Protein AF-K1Z8S3-F1 (afdb_monomer)

Radius of gyration: 15.93 Å; Cα contacts (8 Å, |Δi|>4): 247; chains: 1; bounding box: 56×35×43 Å

Secondary structure (DSSP, 8-state):
-----PPPPEEEEEEE---SSSHHHHHHHHHHHHH--TTEEEEEEE--TTGGGSPPPTTEEEEEPPPEEEEETTEEEESSS---HHHHHHHHHHHHHHHHHHH--SEEEEES-TT-GGGTTHHHHHHHHHH-TTEEEEEETTEEEEEEPP-

Solvent-accessible surface area (backbone atoms only — not comparable to full-atom values): 8618 Å² total; per-residue (Å²): 144,80,86,73,84,71,72,82,57,50,29,33,36,37,37,38,69,33,53,93,69,68,64,52,64,51,50,54,48,54,49,51,65,68,70,51,56,100,52,30,34,37,41,36,38,31,18,46,91,59,59,90,76,58,88,68,59,89,57,43,51,72,48,81,40,82,26,46,37,77,77,53,99,93,42,54,41,46,68,87,50,101,54,59,49,69,59,52,48,51,52,38,26,50,50,54,36,53,46,48,72,72,63,59,50,50,28,43,38,26,48,61,42,75,34,42,69,94,45,41,41,42,69,40,54,52,50,50,42,71,76,36,81,60,48,44,79,45,80,49,95,54,34,24,42,33,36,60,59,81,131

Nearest PDB structures (foldseek):
  3otg-assembly1_A  TM=6.668E-01  e=2.012E-01  Micromonospora echinospora
  8w53-assembly1_B  TM=5.833E-01  e=3.363E-01  Lycium barbarum
  8rz3-assembly3_C  TM=4.006E-01  e=1.904E+00  Variovorax paradoxus
  5vaf-assembly1_A  TM=5.504E-01  e=3.859E+00  Streptococcus gordonii
  4xnh-assembly1_B  TM=3.008E-01  e=3.183E+00  Saccharomyces cerevisiae

pLDDT: mean 79.9, std 15.68, range [35.97, 98.06]

Structure (mmCIF, N/CA/C/O backbone):
data_AF-K1Z8S3-F1
#
_entry.id   AF-K1Z8S3-F1
#
loop_
_atom_site.group_PDB
_atom_site.id
_atom_site.type_symbol
_atom_site.label_atom_id
_atom_site.label_alt_id
_atom_site.label_comp_id
_atom_site.label_asym_id
_atom_site.label_entity_id
_atom_site.label_seq_id
_atom_site.pdbx_PDB_ins_code
_atom_site.Cartn_x
_atom_site.Cartn_y
_atom_site.Cartn_z
_atom_site.occupancy
_atom_site.B_iso_or_equiv
_atom_site.auth_seq_id
_atom_site.auth_comp_id
_atom_site.auth_asym_id
_atom_site.auth_atom_id
_atom_site.pdbx_PDB_model_num
ATOM 1 N N . MET A 1 1 ? -35.505 -4.150 12.964 1.00 43.56 1 MET A N 1
ATOM 2 C CA . MET A 1 1 ? -34.837 -4.163 14.282 1.00 43.56 1 MET A CA 1
ATOM 3 C C . MET A 1 1 ? -33.422 -4.681 14.087 1.00 43.56 1 MET A C 1
ATOM 5 O O . MET A 1 1 ? -33.264 -5.874 13.906 1.00 43.56 1 MET A O 1
ATOM 9 N N . HIS A 1 2 ? -32.457 -3.764 14.028 1.00 35.97 2 HIS A N 1
ATOM 10 C CA . HIS A 1 2 ? -31.051 -3.870 14.446 1.00 35.97 2 HIS A CA 1
ATOM 11 C C . HIS A 1 2 ? -30.362 -2.628 13.886 1.00 35.97 2 HIS A C 1
ATOM 13 O O . HIS A 1 2 ? -29.779 -2.636 12.811 1.00 35.97 2 HIS A O 1
ATOM 19 N N . THR A 1 3 ? -30.535 -1.519 14.599 1.00 45.03 3 THR A N 1
ATOM 20 C CA . THR A 1 3 ? -29.676 -0.351 14.439 1.00 45.03 3 THR A CA 1
ATOM 21 C C . THR A 1 3 ? -28.415 -0.692 15.222 1.00 45.03 3 THR A C 1
ATOM 23 O O . THR A 1 3 ? -28.347 -0.429 16.421 1.00 45.03 3 THR A O 1
ATOM 26 N N . GLN A 1 4 ? -27.488 -1.420 14.596 1.00 50.22 4 GLN A N 1
ATOM 27 C CA . GLN A 1 4 ? -26.161 -1.584 15.173 1.00 50.22 4 GLN A CA 1
ATOM 28 C C . GLN A 1 4 ? -25.459 -0.246 14.995 1.00 50.22 4 GLN A C 1
ATOM 30 O O . GLN A 1 4 ? -25.325 0.269 13.887 1.00 50.22 4 GLN A O 1
ATOM 35 N N . ASN A 1 5 ? -25.117 0.361 16.120 1.00 49.28 5 ASN A N 1
ATOM 36 C CA . ASN A 1 5 ? -24.253 1.521 16.179 1.00 49.28 5 ASN A CA 1
ATOM 37 C C . ASN A 1 5 ? -22.833 0.998 15.898 1.00 49.28 5 ASN A C 1
ATOM 39 O O . ASN A 1 5 ? -22.077 0.757 16.834 1.00 49.28 5 ASN A O 1
ATOM 43 N N . GLU A 1 6 ? -22.536 0.674 14.636 1.00 59.47 6 GLU A N 1
ATOM 44 C CA . GLU A 1 6 ? -21.204 0.225 14.228 1.00 59.47 6 GLU A CA 1
ATOM 45 C C . GLU A 1 6 ? -20.246 1.404 14.392 1.00 59.47 6 GLU A C 1
ATOM 47 O O . GLU A 1 6 ? -20.406 2.457 13.768 1.00 59.47 6 GLU A O 1
ATOM 52 N N . SER A 1 7 ? -19.273 1.244 15.288 1.00 62.03 7 SER A N 1
ATOM 53 C CA . SER A 1 7 ? -18.121 2.137 15.334 1.00 62.03 7 SER A CA 1
ATOM 54 C C . SER A 1 7 ? -17.497 2.176 13.934 1.00 62.03 7 SER A C 1
ATOM 56 O O . SER A 1 7 ? -17.401 1.128 13.294 1.00 62.03 7 SER A O 1
ATOM 58 N N . PRO A 1 8 ? -17.091 3.348 13.418 1.00 76.50 8 PRO A N 1
ATOM 59 C CA . PRO A 1 8 ? -16.475 3.414 12.101 1.00 76.50 8 PRO A CA 1
ATOM 60 C C . PRO A 1 8 ? -15.222 2.534 12.079 1.00 76.50 8 PRO A C 1
ATOM 62 O O . PRO A 1 8 ? -14.340 2.686 12.924 1.00 76.50 8 PRO A O 1
ATOM 65 N N . ALA A 1 9 ? -15.170 1.609 11.121 1.00 86.38 9 ALA A N 1
ATOM 66 C CA . ALA A 1 9 ? -14.077 0.658 11.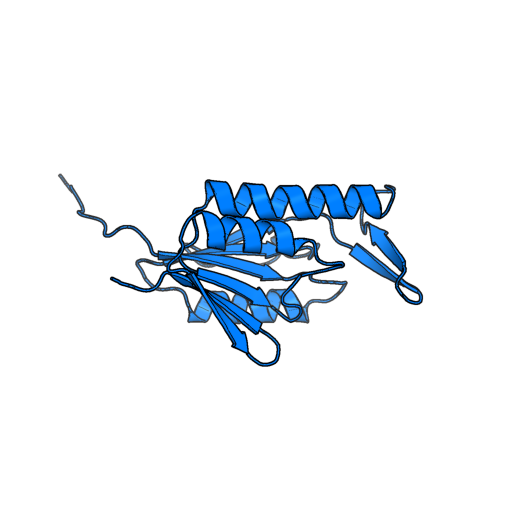007 1.00 86.38 9 ALA A CA 1
ATOM 67 C C . ALA A 1 9 ? -12.733 1.364 10.749 1.00 86.38 9 ALA A C 1
ATOM 69 O O . ALA A 1 9 ? -12.632 2.303 9.953 1.00 86.38 9 ALA A O 1
ATOM 70 N N . TYR A 1 10 ? -11.677 0.887 11.399 1.00 91.94 10 TYR A N 1
ATOM 71 C CA . TYR A 1 10 ? -10.313 1.348 11.228 1.00 91.94 10 TYR A CA 1
ATOM 72 C C . TYR A 1 10 ? -9.728 0.823 9.909 1.00 91.94 10 TYR A C 1
ATOM 74 O O . TYR A 1 10 ? -9.296 -0.318 9.780 1.00 91.94 10 TYR A O 1
ATOM 82 N N . ASN A 1 11 ? -9.729 1.678 8.891 1.00 93.75 11 ASN A N 1
ATOM 83 C CA . ASN A 1 11 ? -9.147 1.403 7.578 1.00 93.75 11 ASN A CA 1
ATOM 84 C C . ASN A 1 11 ? -7.605 1.439 7.578 1.00 93.75 11 ASN A C 1
ATOM 86 O O . ASN A 1 11 ? -6.996 2.490 7.797 1.00 93.75 11 ASN A O 1
ATOM 90 N N . ILE A 1 12 ? -6.981 0.310 7.243 1.00 94.75 12 ILE A N 1
ATOM 91 C CA . ILE A 1 12 ? -5.540 0.141 7.036 1.00 94.75 12 ILE A CA 1
ATOM 92 C C . ILE A 1 12 ? -5.281 -0.073 5.544 1.00 94.75 12 ILE A C 1
ATOM 94 O O . ILE A 1 12 ? -5.698 -1.070 4.958 1.00 94.75 12 ILE A O 1
ATOM 98 N N . LEU A 1 13 ? -4.557 0.846 4.914 1.00 95.75 13 LEU A N 1
ATOM 99 C CA . LEU A 1 13 ? -4.007 0.638 3.580 1.00 95.75 13 LEU A CA 1
ATOM 100 C C . LEU A 1 13 ? -2.613 0.029 3.724 1.00 95.75 13 LEU A C 1
ATOM 102 O O . LEU A 1 13 ? -1.784 0.505 4.496 1.00 95.75 13 LEU A O 1
ATOM 106 N N . M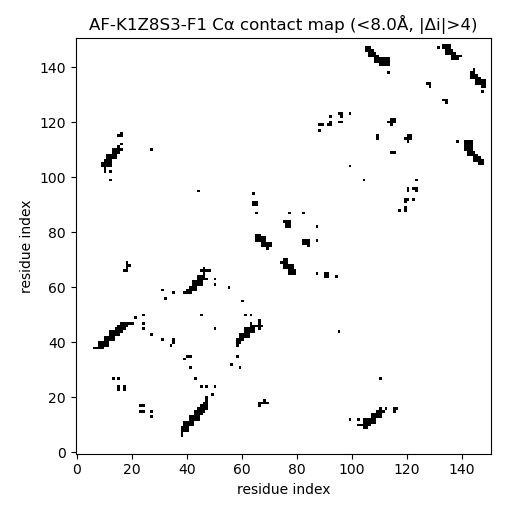ET A 1 14 ? -2.325 -1.009 2.957 1.00 94.31 14 MET A N 1
ATOM 107 C CA . MET A 1 14 ? -0.997 -1.600 2.862 1.00 94.31 14 MET A CA 1
ATOM 108 C C . MET A 1 14 ? -0.521 -1.517 1.420 1.00 94.31 14 MET A C 1
ATOM 110 O O . MET A 1 14 ? -1.292 -1.744 0.495 1.00 94.31 14 MET A O 1
ATOM 114 N N . TYR A 1 15 ? 0.751 -1.219 1.207 1.00 93.00 15 TYR A N 1
ATOM 115 C CA . TYR A 1 15 ? 1.389 -1.265 -0.098 1.00 93.00 15 TYR A CA 1
ATOM 116 C C . TYR A 1 15 ? 2.574 -2.217 -0.051 1.00 93.00 15 TYR A C 1
ATOM 118 O O . TYR A 1 15 ? 3.453 -2.090 0.805 1.00 93.00 15 TYR A O 1
ATOM 126 N N . SER A 1 16 ? 2.620 -3.123 -1.024 1.00 86.69 16 SER A N 1
ATOM 127 C CA . SER A 1 16 ? 3.789 -3.943 -1.301 1.00 86.69 16 SER A CA 1
ATOM 128 C C . SER A 1 16 ? 4.146 -3.879 -2.781 1.00 86.69 16 SER A C 1
ATOM 130 O O . SER A 1 16 ? 3.333 -4.153 -3.668 1.00 86.69 16 SER A O 1
ATOM 132 N N . HIS A 1 17 ? 5.389 -3.496 -3.069 1.00 75.94 17 HIS A N 1
ATOM 133 C CA . HIS A 1 17 ? 5.836 -3.261 -4.442 1.00 75.94 17 HIS A CA 1
ATOM 134 C C . HIS A 1 17 ? 6.032 -4.547 -5.262 1.00 75.94 17 HIS A C 1
ATOM 136 O O . HIS A 1 17 ? 6.193 -4.429 -6.476 1.00 75.94 17 HIS A O 1
ATOM 142 N N . ASP A 1 18 ? 6.017 -5.717 -4.607 1.00 69.44 18 ASP A N 1
ATOM 143 C CA . ASP A 1 18 ? 6.188 -7.095 -5.095 1.00 69.44 18 ASP A CA 1
ATOM 144 C C . ASP A 1 18 ? 6.738 -7.227 -6.514 1.00 69.44 18 ASP A C 1
ATOM 146 O O . ASP A 1 18 ? 6.019 -7.123 -7.512 1.00 69.44 18 ASP A O 1
ATOM 150 N N . THR A 1 19 ? 8.026 -7.556 -6.581 1.00 58.62 19 THR A N 1
ATOM 151 C CA . THR A 1 19 ? 8.635 -8.164 -7.768 1.00 58.62 19 THR A CA 1
ATOM 152 C C . THR A 1 19 ? 8.460 -9.691 -7.709 1.00 58.62 19 THR A C 1
ATOM 154 O O . THR A 1 19 ? 8.004 -10.222 -6.698 1.00 58.62 19 THR A O 1
ATOM 157 N N . TYR A 1 20 ? 8.734 -10.398 -8.811 1.00 51.12 20 TYR A N 1
ATOM 158 C CA . TYR A 1 20 ? 8.514 -11.848 -8.974 1.00 51.12 20 TYR A CA 1
ATOM 159 C C . TYR A 1 20 ? 8.888 -12.664 -7.713 1.00 51.12 20 TYR A C 1
ATOM 161 O O . TYR A 1 20 ? 10.061 -12.767 -7.368 1.00 51.12 20 TYR A O 1
ATOM 169 N N . GLY A 1 21 ? 7.898 -13.256 -7.031 1.00 55.69 21 GLY A N 1
ATOM 170 C CA . GLY A 1 21 ? 8.122 -14.054 -5.820 1.00 55.69 21 GLY A CA 1
ATOM 171 C C . GLY A 1 21 ? 6.861 -14.244 -4.969 1.00 55.69 21 GLY A C 1
ATOM 172 O O . GLY A 1 21 ? 5.917 -13.462 -5.048 1.00 55.69 21 GLY A O 1
ATOM 173 N N . LEU A 1 22 ? 6.836 -15.313 -4.168 1.00 60.56 22 LEU A N 1
ATOM 174 C CA . LEU A 1 22 ? 5.758 -15.610 -3.209 1.00 60.56 22 LEU A CA 1
ATOM 175 C C . LEU A 1 22 ? 5.938 -14.876 -1.874 1.00 60.56 22 LEU A C 1
ATOM 177 O O . LEU A 1 22 ? 4.971 -14.698 -1.136 1.00 60.56 22 LEU A O 1
ATOM 181 N N . ASP A 1 23 ? 7.173 -14.495 -1.559 1.00 67.00 23 ASP A N 1
ATOM 182 C CA . ASP A 1 23 ? 7.573 -14.158 -0.193 1.00 67.00 23 ASP A CA 1
ATOM 183 C C . ASP A 1 23 ? 6.962 -12.845 0.288 1.00 67.00 23 ASP A C 1
ATOM 185 O O . ASP A 1 23 ? 6.578 -12.728 1.451 1.00 67.00 23 ASP A O 1
ATOM 189 N N . HIS A 1 24 ? 6.800 -11.884 -0.618 1.00 76.50 24 HIS A N 1
ATOM 190 C CA . HIS A 1 24 ? 6.322 -10.560 -0.257 1.00 76.50 24 HIS A CA 1
ATOM 191 C C . HIS A 1 24 ? 4.825 -10.547 0.062 1.00 76.50 24 HIS A C 1
ATOM 193 O O . HIS A 1 24 ? 4.456 -10.244 1.191 1.00 76.50 24 HIS A O 1
ATOM 199 N N . ILE A 1 25 ? 3.967 -11.010 -0.856 1.00 80.25 25 ILE A N 1
ATOM 200 C CA . ILE A 1 25 ? 2.523 -11.087 -0.595 1.00 80.25 25 ILE A CA 1
ATOM 201 C C . ILE A 1 25 ? 2.195 -11.977 0.613 1.00 80.25 25 ILE A C 1
ATOM 203 O O . ILE A 1 25 ? 1.270 -11.675 1.359 1.00 80.25 25 ILE A O 1
ATOM 207 N N . ARG A 1 26 ? 2.976 -13.038 0.875 1.00 83.75 26 ARG A N 1
ATOM 208 C CA . ARG A 1 26 ? 2.818 -13.858 2.088 1.00 83.75 26 ARG A CA 1
ATOM 209 C C . ARG A 1 26 ? 3.136 -13.076 3.360 1.00 83.75 26 ARG A C 1
ATOM 211 O O . ARG A 1 26 ? 2.374 -13.179 4.318 1.00 83.75 26 ARG A O 1
ATOM 218 N N . ARG A 1 27 ? 4.222 -12.295 3.375 1.00 85.12 27 ARG A N 1
ATOM 219 C CA . ARG A 1 27 ? 4.568 -11.412 4.501 1.00 85.12 27 ARG A CA 1
ATOM 220 C C . ARG A 1 27 ? 3.499 -10.341 4.701 1.00 85.12 27 ARG A C 1
ATOM 222 O O . ARG A 1 27 ? 3.016 -10.188 5.819 1.00 85.12 27 ARG A O 1
ATOM 229 N N . THR A 1 28 ? 3.075 -9.664 3.635 1.00 87.00 28 THR A N 1
ATOM 230 C CA . THR A 1 28 ? 2.010 -8.652 3.700 1.00 87.00 28 THR A CA 1
ATOM 231 C C . THR A 1 28 ? 0.710 -9.250 4.243 1.00 87.00 28 THR A C 1
ATOM 233 O O . THR A 1 28 ? 0.110 -8.672 5.143 1.00 87.00 28 THR A O 1
ATOM 236 N N . MET A 1 29 ? 0.319 -10.445 3.786 1.00 87.56 29 MET A N 1
ATOM 237 C CA . MET A 1 29 ? -0.854 -11.159 4.305 1.00 87.56 29 MET A CA 1
ATOM 238 C C . MET A 1 29 ? -0.703 -11.580 5.766 1.00 87.56 29 MET A C 1
ATOM 240 O O . MET A 1 29 ? -1.665 -11.502 6.522 1.00 87.56 29 MET A O 1
ATOM 244 N N . ALA A 1 30 ? 0.485 -12.013 6.192 1.00 88.50 30 ALA A N 1
ATOM 245 C CA . ALA A 1 30 ? 0.735 -12.342 7.593 1.00 88.50 30 ALA A CA 1
ATOM 246 C C . ALA A 1 30 ? 0.579 -11.109 8.499 1.00 88.50 30 ALA A C 1
ATOM 248 O O . ALA A 1 30 ? -0.018 -11.213 9.568 1.00 88.50 30 ALA A O 1
ATOM 249 N N . ILE A 1 31 ? 1.052 -9.944 8.047 1.00 88.69 31 ILE A N 1
ATOM 250 C CA . ILE A 1 31 ? 0.877 -8.669 8.753 1.00 88.69 31 ILE A CA 1
ATOM 251 C C . ILE A 1 31 ? -0.605 -8.271 8.775 1.00 88.69 31 ILE A C 1
ATOM 253 O O . ILE A 1 31 ? -1.133 -8.006 9.850 1.00 88.69 31 ILE A O 1
ATOM 257 N N . ALA A 1 32 ? -1.298 -8.302 7.632 1.00 90.00 32 ALA A N 1
ATOM 258 C CA . ALA A 1 32 ? -2.734 -8.014 7.551 1.00 90.00 32 ALA A CA 1
ATOM 259 C C . ALA A 1 32 ? -3.550 -8.910 8.499 1.00 90.00 32 ALA A C 1
ATOM 261 O O . ALA A 1 32 ? -4.403 -8.434 9.243 1.00 90.00 32 ALA A O 1
ATOM 262 N N . ASN A 1 33 ? -3.223 -10.204 8.542 1.00 89.25 33 ASN A N 1
ATOM 263 C CA . ASN A 1 33 ? -3.860 -11.173 9.430 1.00 89.25 33 ASN A CA 1
ATOM 264 C C . ASN A 1 33 ? -3.615 -10.913 10.914 1.00 89.25 33 ASN A C 1
ATOM 266 O O . ASN A 1 33 ? -4.420 -11.358 11.728 1.00 89.25 33 ASN A O 1
ATOM 270 N N . HIS A 1 34 ? -2.504 -10.266 11.259 1.00 89.69 34 HIS A N 1
ATOM 271 C CA . HIS A 1 34 ? -2.177 -9.919 12.636 1.00 89.69 34 HIS A CA 1
ATOM 272 C C . HIS A 1 34 ? -2.802 -8.588 13.063 1.00 89.69 34 HIS A C 1
ATOM 274 O O . HIS A 1 34 ? -3.125 -8.422 14.233 1.00 89.69 34 HIS A O 1
ATOM 280 N N . LEU A 1 35 ? -2.964 -7.654 12.123 1.00 87.38 35 LEU A N 1
ATOM 281 C CA . LEU A 1 35 ? -3.548 -6.337 12.377 1.00 87.38 35 LEU A CA 1
ATOM 282 C C . LEU A 1 35 ? -5.078 -6.335 12.362 1.00 87.38 35 LEU A C 1
ATOM 284 O O . LEU A 1 35 ? -5.673 -5.410 12.899 1.00 87.38 35 LEU A O 1
ATOM 288 N N . ARG A 1 36 ? -5.714 -7.330 11.735 1.00 84.56 36 ARG A N 1
ATOM 289 C CA . ARG A 1 36 ? -7.177 -7.394 11.656 1.00 84.56 36 ARG A CA 1
ATOM 290 C C . ARG A 1 36 ? -7.812 -7.720 13.013 1.00 84.56 36 ARG A C 1
ATOM 292 O O . ARG A 1 36 ? -7.384 -8.642 13.711 1.00 84.56 36 ARG A O 1
ATOM 299 N N . ASP A 1 37 ? -8.907 -7.037 13.301 1.00 85.31 37 ASP A N 1
ATOM 300 C CA . ASP A 1 37 ? -9.878 -7.355 14.345 1.00 85.31 37 ASP A CA 1
ATOM 301 C C . ASP A 1 37 ? -11.306 -7.139 13.801 1.00 85.31 37 ASP A C 1
ATOM 303 O O . ASP A 1 37 ? -11.490 -7.027 12.588 1.00 85.31 37 ASP A O 1
ATOM 307 N N . ALA A 1 38 ? -12.322 -7.150 14.670 1.00 82.50 38 ALA A N 1
ATOM 308 C CA . ALA A 1 38 ? -13.726 -7.032 14.261 1.00 82.50 38 ALA A CA 1
ATOM 309 C C . ALA A 1 38 ? -14.074 -5.675 13.625 1.00 82.50 38 ALA A C 1
ATOM 311 O O . ALA A 1 38 ? -15.040 -5.594 12.873 1.00 82.50 38 ALA A O 1
ATOM 312 N N . ASP A 1 39 ? -13.280 -4.640 13.898 1.00 89.56 39 ASP A N 1
ATOM 313 C CA . ASP A 1 39 ? -13.552 -3.267 13.489 1.00 89.56 39 ASP A CA 1
ATOM 314 C C . ASP A 1 39 ? -12.449 -2.740 12.557 1.00 89.56 39 ASP A C 1
ATOM 316 O O . ASP A 1 39 ? -12.281 -1.532 12.433 1.00 89.56 39 ASP A O 1
ATOM 320 N N . THR A 1 40 ? -11.678 -3.610 11.894 1.00 92.19 40 THR A N 1
ATOM 321 C CA . THR A 1 40 ? -10.548 -3.214 11.036 1.00 92.19 40 THR A CA 1
ATOM 322 C C . THR A 1 40 ? -10.732 -3.705 9.605 1.00 92.19 40 THR A C 1
ATOM 324 O O . THR A 1 40 ? -10.847 -4.904 9.358 1.00 92.19 40 THR A O 1
ATOM 327 N N . ASN A 1 41 ? -10.650 -2.784 8.642 1.00 94.62 41 ASN A N 1
ATOM 328 C CA . ASN A 1 41 ? -10.574 -3.123 7.221 1.00 94.62 41 ASN A CA 1
ATOM 329 C C . ASN A 1 41 ? -9.130 -3.021 6.742 1.00 94.62 41 ASN A C 1
ATOM 331 O O . ASN A 1 41 ? -8.469 -2.015 6.993 1.00 94.62 41 ASN A O 1
ATOM 335 N N . VAL A 1 42 ? -8.654 -4.001 5.977 1.00 95.00 42 VAL A N 1
ATOM 336 C CA . VAL A 1 42 ? -7.319 -3.969 5.372 1.00 95.00 42 VAL A CA 1
ATOM 337 C C . VAL A 1 42 ? -7.427 -4.026 3.852 1.00 95.00 42 VAL A C 1
ATOM 339 O O . VAL A 1 42 ? -7.973 -4.974 3.294 1.00 95.00 42 VAL A O 1
ATOM 342 N N . LEU A 1 43 ? -6.856 -3.036 3.167 1.00 95.81 43 LEU A N 1
ATOM 343 C CA . LEU A 1 43 ? -6.757 -3.020 1.708 1.00 95.81 43 LEU A CA 1
ATOM 344 C C . LEU A 1 43 ? -5.294 -3.108 1.276 1.00 95.81 43 LEU A C 1
ATOM 346 O O . LEU A 1 43 ? -4.478 -2.273 1.660 1.00 95.81 43 LEU A O 1
ATOM 350 N N . ILE A 1 44 ? -4.951 -4.104 0.460 1.00 94.56 44 ILE A N 1
ATOM 351 C CA . ILE A 1 44 ? -3.571 -4.360 0.029 1.00 94.56 44 ILE A CA 1
ATOM 352 C C . ILE A 1 44 ? -3.367 -3.930 -1.429 1.00 94.56 44 ILE A C 1
ATOM 354 O O . ILE A 1 44 ? -3.916 -4.520 -2.354 1.00 94.56 44 ILE A O 1
ATOM 358 N N . LEU A 1 45 ? -2.503 -2.948 -1.665 1.00 94.56 45 LEU A N 1
ATOM 359 C CA . LEU A 1 45 ? -1.978 -2.595 -2.983 1.00 94.56 45 LEU A CA 1
ATOM 360 C C . LEU A 1 45 ? -0.783 -3.495 -3.316 1.00 94.56 45 LEU A C 1
ATOM 362 O O . LEU A 1 45 ? 0.238 -3.444 -2.628 1.00 94.56 45 LEU A O 1
ATOM 366 N N . THR A 1 46 ? -0.879 -4.305 -4.376 1.00 90.75 46 THR A N 1
ATOM 367 C CA . THR A 1 46 ? 0.203 -5.237 -4.752 1.00 90.75 46 THR A CA 1
ATOM 368 C C . THR A 1 46 ? 0.417 -5.377 -6.259 1.00 90.75 46 THR A C 1
ATOM 370 O O . THR A 1 46 ? -0.525 -5.460 -7.055 1.00 90.75 46 THR A O 1
ATOM 373 N N . GLY A 1 47 ? 1.692 -5.439 -6.659 1.00 87.50 47 GLY A N 1
ATOM 374 C CA . GLY A 1 47 ? 2.119 -5.796 -8.017 1.00 87.50 47 GLY A CA 1
ATOM 375 C C . GLY A 1 47 ? 2.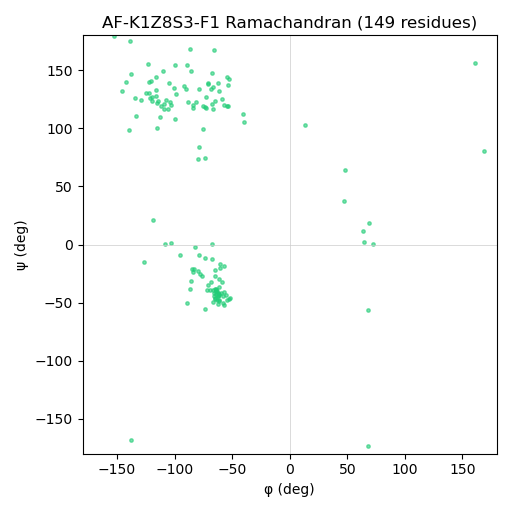087 -7.303 -8.306 1.00 87.50 47 GLY A C 1
ATOM 376 O O . GLY A 1 47 ? 2.227 -7.716 -9.465 1.00 87.50 47 GLY A O 1
ATOM 377 N N . SER A 1 48 ? 1.863 -8.138 -7.287 1.00 85.75 48 SER A N 1
ATOM 378 C CA . SER A 1 48 ? 2.017 -9.592 -7.362 1.00 85.75 48 SER A CA 1
ATOM 379 C C . SER A 1 48 ? 0.980 -10.260 -8.277 1.00 85.75 48 SER A C 1
ATOM 381 O O . SER A 1 48 ? -0.226 -10.143 -8.030 1.00 85.75 48 SER A O 1
ATOM 383 N N . PRO A 1 49 ? 1.396 -10.990 -9.335 1.00 81.00 49 PRO A N 1
ATOM 384 C CA . PRO A 1 49 ? 0.477 -11.645 -10.276 1.00 81.00 49 PRO A CA 1
ATOM 385 C C . PRO A 1 49 ? -0.324 -12.793 -9.662 1.00 81.00 49 PRO A C 1
ATOM 387 O O . PRO A 1 49 ? -1.277 -13.274 -10.268 1.00 81.00 49 PRO A O 1
ATOM 390 N N . ILE A 1 50 ? 0.059 -13.234 -8.469 1.00 83.12 50 ILE A N 1
ATOM 391 C CA . ILE A 1 50 ? -0.551 -14.359 -7.768 1.00 83.12 50 ILE A CA 1
ATOM 392 C C . ILE A 1 50 ? -1.480 -13.922 -6.634 1.00 83.12 50 ILE A C 1
ATOM 394 O O . ILE A 1 50 ? -2.033 -14.797 -5.982 1.00 83.12 50 ILE A O 1
ATOM 398 N N . ALA A 1 51 ? -1.675 -12.616 -6.399 1.00 84.06 51 ALA A N 1
ATOM 399 C CA . ALA A 1 51 ? -2.523 -12.112 -5.313 1.00 84.06 51 ALA A CA 1
ATOM 400 C C . ALA A 1 51 ? -3.924 -12.751 -5.329 1.00 84.06 51 ALA A C 1
ATOM 402 O O . ALA A 1 51 ? -4.352 -13.313 -4.330 1.00 84.06 51 ALA A O 1
ATOM 403 N N . GLY A 1 52 ? -4.565 -12.827 -6.500 1.00 84.38 52 GLY A N 1
ATOM 404 C CA . GLY A 1 52 ? -5.878 -13.469 -6.660 1.00 84.38 52 GLY A CA 1
ATOM 405 C C . GLY A 1 52 ? -5.908 -14.993 -6.469 1.00 84.38 52 GLY A C 1
ATOM 406 O O . GLY A 1 52 ? -6.958 -15.598 -6.641 1.00 84.38 52 GLY A O 1
ATOM 407 N N . ARG A 1 53 ? -4.775 -15.640 -6.160 1.00 86.75 53 ARG A N 1
ATOM 408 C CA . ARG A 1 53 ? -4.711 -17.073 -5.815 1.00 86.75 53 ARG A CA 1
ATOM 409 C C . ARG A 1 53 ? -4.745 -17.323 -4.307 1.00 86.75 53 ARG A C 1
ATOM 411 O O . ARG A 1 53 ? -4.817 -18.480 -3.902 1.00 86.75 53 ARG A O 1
ATOM 418 N N . PHE A 1 54 ? -4.637 -16.280 -3.487 1.00 83.75 54 PHE A N 1
ATOM 419 C CA . PHE A 1 54 ? -4.708 -16.400 -2.035 1.00 83.75 54 PHE A CA 1
ATOM 420 C C . PHE A 1 54 ? -6.160 -16.363 -1.561 1.00 83.75 54 PHE A C 1
ATOM 422 O O . PHE A 1 54 ? -7.011 -15.720 -2.171 1.00 83.75 54 PHE A O 1
ATOM 429 N N . GLN A 1 55 ? -6.428 -17.053 -0.453 1.00 85.94 55 GLN A N 1
ATOM 430 C CA . GLN A 1 55 ? -7.660 -16.862 0.304 1.00 85.94 55 GLN A CA 1
ATOM 431 C C . GLN A 1 55 ? -7.458 -15.678 1.244 1.00 85.94 55 GLN A C 1
ATOM 433 O O . GLN A 1 55 ? -6.552 -15.701 2.081 1.00 85.94 55 GLN A O 1
ATOM 438 N N . PHE A 1 56 ? -8.285 -14.651 1.082 1.00 84.38 56 PHE A N 1
ATOM 439 C CA . PHE A 1 56 ? -8.282 -13.489 1.957 1.00 84.38 56 PHE A CA 1
ATOM 440 C C . PHE A 1 56 ? -9.286 -13.707 3.097 1.00 84.38 56 PHE A C 1
ATOM 442 O O . PHE A 1 56 ? -10.378 -14.225 2.846 1.00 84.38 56 PHE A O 1
ATOM 449 N N . PRO A 1 57 ? -8.917 -13.380 4.347 1.00 85.19 57 PRO A N 1
ATOM 450 C CA . PRO A 1 57 ? -9.868 -13.372 5.448 1.00 85.19 57 PRO A CA 1
ATOM 451 C C . PRO A 1 57 ? -10.930 -12.294 5.251 1.00 85.19 57 PRO A C 1
ATOM 453 O O . PRO A 1 57 ? -10.779 -11.381 4.443 1.00 85.19 57 PRO A O 1
ATOM 456 N N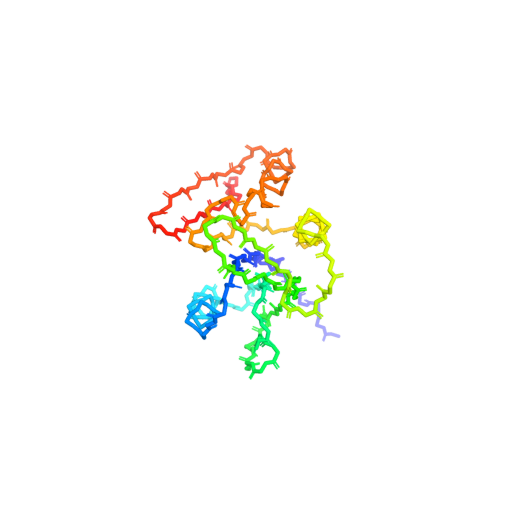 . GLU A 1 58 ? -11.979 -12.377 6.061 1.00 88.38 58 GLU A N 1
ATOM 457 C CA . GLU A 1 58 ? -12.973 -11.316 6.174 1.00 88.38 58 GLU A CA 1
ATOM 458 C C . GLU A 1 58 ? -12.309 -9.959 6.466 1.00 88.38 58 GLU A C 1
ATOM 460 O O . GLU A 1 58 ? -11.312 -9.892 7.193 1.00 88.38 58 GLU A O 1
ATOM 465 N N . HIS A 1 59 ? -12.861 -8.901 5.866 1.00 90.94 59 HIS A N 1
ATOM 466 C CA . HIS A 1 59 ? -12.384 -7.513 5.956 1.00 90.94 59 HIS A CA 1
ATOM 467 C C . HIS A 1 59 ? -10.987 -7.250 5.369 1.00 90.94 59 HIS A C 1
ATOM 469 O O . HIS A 1 59 ? -10.437 -6.165 5.553 1.00 90.94 59 HIS A O 1
ATOM 475 N N . VAL A 1 60 ? -10.419 -8.204 4.622 1.00 92.94 60 VAL A N 1
ATOM 476 C CA . VAL A 1 60 ? -9.177 -8.013 3.866 1.00 92.94 60 VAL A CA 1
ATOM 477 C C . VAL A 1 60 ? -9.453 -8.158 2.373 1.00 92.94 60 VAL A C 1
ATOM 479 O O . VAL A 1 60 ? -9.985 -9.174 1.934 1.00 92.94 60 VAL A O 1
ATOM 482 N N . ASP A 1 61 ? -9.041 -7.170 1.583 1.00 93.88 61 ASP A N 1
ATOM 483 C CA . ASP A 1 61 ? -9.116 -7.221 0.119 1.00 93.88 61 ASP A CA 1
ATOM 484 C C . ASP A 1 61 ? -7.843 -6.637 -0.519 1.00 93.88 61 ASP A C 1
ATOM 486 O O . ASP A 1 61 ? -6.944 -6.143 0.174 1.00 93.88 61 ASP A O 1
ATOM 490 N N . PHE A 1 62 ? -7.724 -6.698 -1.845 1.00 94.19 62 PHE A N 1
ATOM 491 C CA . PHE A 1 62 ? -6.557 -6.206 -2.566 1.00 94.19 62 PHE A CA 1
ATOM 492 C C . PHE A 1 62 ? -6.898 -5.442 -3.849 1.00 94.19 62 PHE A C 1
ATOM 494 O O . PHE A 1 62 ? -7.803 -5.777 -4.608 1.00 94.19 62 PHE A O 1
ATOM 501 N N . VAL A 1 63 ? -6.066 -4.447 -4.152 1.00 94.69 63 VAL A N 1
ATOM 502 C CA . VAL A 1 63 ? -6.033 -3.762 -5.443 1.00 94.69 63 VAL A CA 1
ATOM 503 C C . VAL A 1 63 ? -4.759 -4.166 -6.168 1.00 94.69 63 VAL A C 1
ATOM 505 O O . VAL A 1 63 ? -3.633 -3.954 -5.704 1.00 94.69 63 VAL A O 1
ATOM 508 N N . ARG A 1 64 ? -4.932 -4.750 -7.352 1.00 90.38 64 ARG A N 1
ATOM 509 C CA . ARG A 1 64 ? -3.814 -5.136 -8.206 1.00 90.38 64 ARG A CA 1
ATOM 510 C C . ARG A 1 64 ? -3.306 -3.938 -9.005 1.00 90.38 64 ARG A C 1
ATOM 512 O O . ARG A 1 64 ? -4.041 -3.369 -9.807 1.00 90.38 64 ARG A O 1
ATOM 519 N N . ILE A 1 65 ? -2.022 -3.623 -8.854 1.00 90.81 65 ILE A N 1
ATOM 520 C CA . ILE A 1 65 ? -1.309 -2.657 -9.703 1.00 90.81 65 ILE A CA 1
ATOM 521 C C . ILE A 1 65 ? -0.480 -3.391 -10.772 1.00 90.81 65 ILE A C 1
ATOM 523 O O . ILE A 1 65 ? -0.111 -4.553 -10.566 1.00 90.81 65 ILE A O 1
ATOM 527 N N . PRO A 1 66 ? -0.172 -2.764 -11.928 1.00 87.94 66 PRO A N 1
ATOM 528 C CA . PRO A 1 66 ? 0.663 -3.389 -12.953 1.00 87.94 66 PRO A CA 1
ATOM 529 C C . PRO A 1 66 ? 1.994 -3.874 -12.373 1.00 87.94 66 PRO A C 1
ATOM 531 O O . PRO A 1 66 ? 2.760 -3.074 -11.847 1.00 87.94 66 PRO A O 1
ATOM 534 N N . GLY A 1 67 ? 2.276 -5.177 -12.449 1.00 83.25 67 GLY A N 1
ATOM 535 C CA . GLY A 1 67 ? 3.532 -5.743 -11.943 1.00 83.25 67 GLY A CA 1
ATOM 536 C C . GLY A 1 67 ? 4.743 -5.274 -12.756 1.00 83.25 67 GLY A C 1
ATOM 537 O O . GLY A 1 67 ? 4.628 -5.074 -13.967 1.00 83.25 67 GLY A O 1
ATOM 538 N N . MET A 1 68 ? 5.899 -5.139 -12.100 1.00 80.88 68 MET A N 1
ATOM 539 C CA . MET A 1 68 ? 7.171 -4.748 -12.722 1.00 80.88 68 MET A CA 1
ATOM 540 C C . MET A 1 68 ? 8.236 -5.826 -12.471 1.00 80.88 68 MET A C 1
ATOM 542 O O . MET A 1 68 ? 8.315 -6.381 -11.375 1.00 80.88 68 MET A O 1
ATOM 546 N N . ILE A 1 69 ? 9.061 -6.124 -13.475 1.00 71.69 69 ILE A N 1
ATOM 547 C CA . ILE A 1 69 ? 10.203 -7.044 -13.386 1.00 71.69 69 ILE A CA 1
ATOM 548 C C . ILE A 1 69 ? 11.481 -6.255 -13.640 1.00 71.69 69 ILE A C 1
ATOM 550 O O . ILE A 1 69 ? 11.561 -5.496 -14.606 1.00 71.69 69 ILE A O 1
ATOM 554 N N . LYS A 1 70 ? 12.489 -6.461 -12.792 1.00 67.69 70 LYS A N 1
ATOM 555 C CA . LYS A 1 70 ? 13.833 -5.925 -13.005 1.00 67.69 70 LYS A CA 1
ATOM 556 C C . LYS A 1 70 ? 14.536 -6.747 -14.087 1.00 67.69 70 LYS A C 1
ATOM 558 O O . LYS A 1 70 ? 14.712 -7.948 -13.905 1.00 67.69 70 LYS A O 1
ATOM 563 N N . MET A 1 71 ? 14.914 -6.115 -15.194 1.00 60.34 71 MET A N 1
ATOM 564 C CA . MET A 1 71 ? 15.604 -6.786 -16.305 1.00 60.34 71 MET A CA 1
ATOM 565 C C . MET A 1 71 ? 17.125 -6.751 -16.106 1.00 60.34 71 MET A C 1
ATOM 567 O O . MET A 1 71 ? 17.775 -7.791 -16.124 1.00 60.34 71 MET A O 1
ATOM 571 N N . THR A 1 72 ? 17.681 -5.571 -15.822 1.00 51.78 72 THR A N 1
ATOM 572 C CA . THR A 1 72 ? 19.114 -5.304 -15.576 1.00 51.78 72 THR A CA 1
ATOM 573 C C . THR A 1 72 ? 19.260 -4.079 -14.662 1.00 51.78 72 THR A C 1
ATOM 575 O O . THR A 1 72 ? 18.247 -3.546 -14.217 1.00 51.78 72 THR A O 1
ATOM 578 N N . ASN A 1 73 ? 20.485 -3.666 -14.297 1.00 53.09 73 ASN A N 1
ATOM 579 C CA . ASN A 1 73 ? 20.755 -2.526 -13.400 1.00 53.09 73 ASN A CA 1
ATOM 580 C C . ASN A 1 73 ? 19.814 -1.330 -13.647 1.00 53.09 73 ASN A C 1
ATOM 582 O O . ASN A 1 73 ? 19.970 -0.603 -14.616 1.00 53.09 73 ASN A O 1
ATOM 586 N N . ASP A 1 74 ? 18.864 -1.151 -12.726 1.00 58.75 74 ASP A N 1
ATOM 587 C CA . ASP A 1 74 ? 17.846 -0.095 -12.682 1.00 58.75 74 ASP A CA 1
ATOM 588 C C . ASP A 1 74 ? 16.777 -0.026 -13.790 1.00 58.75 74 ASP A C 1
ATOM 590 O O . ASP A 1 74 ? 15.877 0.817 -13.676 1.00 58.75 74 ASP A O 1
ATOM 594 N N . ASP A 1 75 ? 16.790 -0.961 -14.745 1.00 59.12 75 ASP A N 1
ATOM 595 C CA . ASP A 1 75 ? 15.768 -1.109 -15.789 1.00 59.12 75 ASP A CA 1
ATOM 596 C C . ASP A 1 75 ? 14.618 -2.015 -15.331 1.00 59.12 75 ASP A C 1
ATOM 598 O O . ASP A 1 75 ? 14.814 -3.193 -14.993 1.00 59.12 75 ASP A O 1
ATOM 602 N N . TYR A 1 76 ? 13.396 -1.476 -15.361 1.00 62.28 76 TYR A N 1
ATOM 603 C CA . TYR A 1 76 ? 12.175 -2.187 -14.982 1.00 62.28 76 TYR A CA 1
ATOM 604 C C . TYR A 1 76 ? 11.201 -2.254 -16.157 1.00 62.28 76 TYR A C 1
ATOM 606 O O . TYR A 1 76 ? 10.800 -1.234 -16.707 1.00 62.28 76 TYR A O 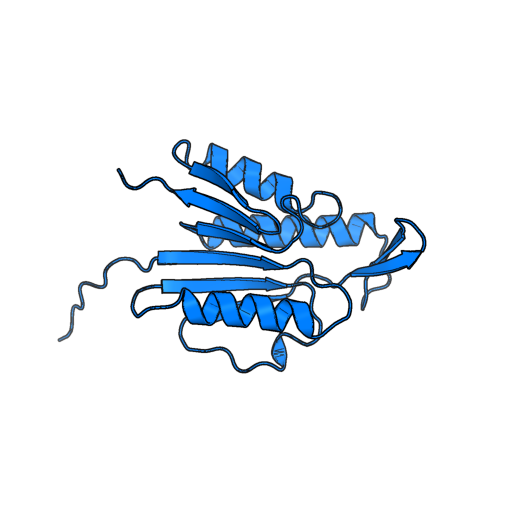1
ATOM 614 N N . GLN A 1 77 ? 10.735 -3.455 -16.494 1.00 59.62 77 GLN A N 1
ATOM 615 C CA . GLN A 1 77 ? 9.702 -3.653 -17.512 1.00 59.62 77 GLN A CA 1
ATOM 616 C C . GLN A 1 77 ? 8.392 -4.117 -16.885 1.00 59.62 77 GLN A C 1
ATOM 618 O O . GLN A 1 77 ? 8.386 -4.814 -15.869 1.00 59.62 77 GLN A O 1
ATOM 623 N N . SER A 1 78 ? 7.268 -3.743 -17.497 1.00 64.19 78 SER A N 1
ATOM 624 C CA . SER A 1 78 ? 5.968 -4.259 -17.074 1.00 64.19 78 SER A CA 1
ATOM 625 C C . SER A 1 78 ? 5.866 -5.759 -17.364 1.00 64.19 78 SER A C 1
ATOM 627 O O . SER A 1 78 ? 6.244 -6.239 -18.430 1.00 64.19 78 SER A O 1
ATOM 629 N N . LEU A 1 79 ? 5.342 -6.500 -16.389 1.00 63.19 79 LEU A N 1
ATOM 630 C CA . LEU A 1 79 ? 5.287 -7.963 -16.387 1.00 63.19 79 LEU A CA 1
ATOM 631 C C . LEU A 1 79 ? 4.330 -8.539 -17.439 1.00 63.19 79 LEU A C 1
ATOM 633 O O . LEU A 1 79 ? 4.550 -9.638 -17.939 1.00 63.19 79 LEU A O 1
ATOM 637 N N . SER A 1 80 ? 3.248 -7.825 -17.747 1.00 63.25 80 SER A N 1
ATOM 638 C CA . SER A 1 80 ? 2.149 -8.343 -18.575 1.00 63.25 80 SER A CA 1
ATOM 639 C C . SER A 1 80 ? 1.791 -7.457 -19.763 1.00 63.25 80 SER A C 1
ATOM 641 O O . SER A 1 80 ? 1.083 -7.912 -20.658 1.00 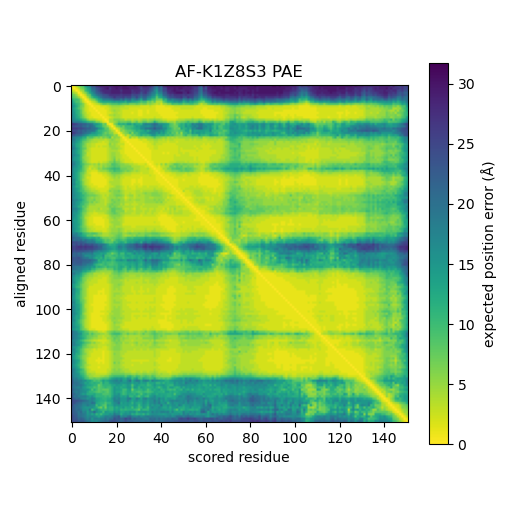63.25 80 SER A O 1
ATOM 643 N N . ILE A 1 81 ? 2.242 -6.200 -19.785 1.00 66.94 81 ILE A N 1
ATOM 644 C CA . ILE A 1 81 ? 1.839 -5.215 -20.791 1.00 66.94 81 ILE A CA 1
ATOM 645 C C . ILE A 1 81 ? 3.096 -4.648 -21.454 1.00 66.94 81 ILE A C 1
ATOM 647 O O . ILE A 1 81 ? 4.019 -4.216 -20.776 1.00 66.94 81 ILE A O 1
ATOM 651 N N . ARG A 1 82 ? 3.140 -4.617 -22.790 1.00 73.31 82 ARG A N 1
ATOM 652 C CA . ARG A 1 82 ? 4.240 -3.995 -23.547 1.00 73.31 82 ARG A CA 1
ATOM 653 C C . ARG A 1 82 ? 4.067 -2.476 -23.594 1.00 73.31 82 ARG A C 1
ATOM 655 O O . ARG A 1 82 ? 3.660 -1.928 -24.613 1.00 73.31 82 ARG A O 1
ATOM 662 N N . ILE A 1 83 ? 4.326 -1.814 -22.473 1.00 80.94 83 ILE A N 1
ATOM 663 C CA . ILE A 1 83 ? 4.321 -0.352 -22.354 1.00 80.94 83 ILE A CA 1
ATOM 664 C C . ILE A 1 83 ? 5.663 0.149 -21.834 1.00 80.94 83 ILE A C 1
ATOM 666 O O . ILE A 1 83 ? 6.384 -0.573 -21.147 1.00 80.94 83 ILE A O 1
ATOM 670 N N . GLU A 1 84 ? 5.963 1.403 -22.164 1.00 83.56 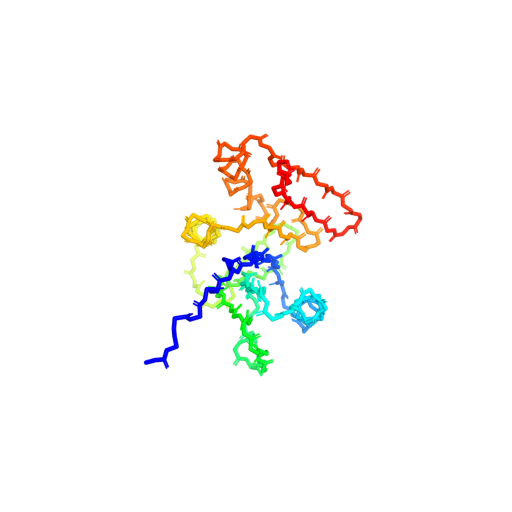84 GLU A N 1
ATOM 671 C CA . GLU A 1 84 ? 7.099 2.149 -21.623 1.00 83.56 84 GLU A CA 1
ATOM 672 C C . GLU A 1 84 ? 7.056 2.163 -20.088 1.00 83.56 84 GLU A C 1
ATOM 674 O O . GLU A 1 84 ? 5.980 2.231 -19.477 1.00 83.56 84 GLU A O 1
ATOM 679 N N . GLN A 1 85 ? 8.234 2.109 -19.467 1.00 82.31 85 GLN A N 1
ATOM 680 C CA . GLN A 1 85 ? 8.388 2.051 -18.014 1.00 82.31 85 GLN A CA 1
ATOM 681 C C . GLN A 1 85 ? 7.717 3.249 -17.332 1.00 82.31 85 GLN A C 1
ATOM 683 O O . GLN A 1 85 ? 7.033 3.087 -16.321 1.00 82.31 85 GLN A O 1
ATOM 688 N N . GLU A 1 86 ? 7.852 4.440 -17.908 1.00 86.00 86 GLU A N 1
ATOM 689 C CA . GLU A 1 86 ? 7.288 5.690 -17.404 1.00 86.00 86 GLU A CA 1
ATOM 690 C C . GLU A 1 86 ? 5.759 5.634 -17.370 1.00 86.00 86 GLU A C 1
ATOM 692 O O . GLU A 1 86 ? 5.145 6.025 -16.377 1.00 86.00 86 GLU A O 1
ATOM 697 N N . LYS A 1 87 ? 5.130 5.078 -18.414 1.00 89.00 87 LYS A N 1
ATOM 698 C CA . LYS A 1 87 ? 3.673 4.874 -18.444 1.00 89.00 87 LYS A CA 1
ATOM 699 C C . LYS A 1 87 ? 3.233 3.861 -17.395 1.00 89.00 87 LYS A C 1
ATOM 701 O O . LYS A 1 87 ? 2.226 4.088 -16.727 1.00 89.00 87 LYS A O 1
ATOM 706 N N . ALA A 1 88 ? 3.973 2.767 -17.220 1.00 88.31 88 ALA A N 1
ATOM 707 C CA . ALA A 1 88 ? 3.659 1.775 -16.195 1.00 88.31 88 ALA A CA 1
ATOM 708 C C . ALA A 1 88 ? 3.742 2.377 -14.782 1.00 88.31 88 ALA A C 1
ATOM 710 O O . ALA A 1 88 ? 2.824 2.188 -13.983 1.00 88.31 88 ALA A O 1
ATOM 711 N N . LEU A 1 89 ? 4.790 3.155 -14.496 1.00 89.50 89 LEU A N 1
ATOM 712 C CA . LEU A 1 89 ? 4.957 3.871 -13.227 1.00 89.50 89 LEU A CA 1
ATOM 713 C C . LEU A 1 89 ? 3.869 4.929 -13.012 1.00 89.50 89 LEU A C 1
ATOM 715 O O . LEU A 1 89 ? 3.350 5.046 -11.902 1.00 89.50 89 LEU A O 1
ATOM 719 N N . ALA A 1 90 ? 3.467 5.654 -14.059 1.00 92.94 90 ALA A N 1
ATOM 720 C CA . ALA A 1 90 ? 2.371 6.618 -13.980 1.00 92.94 90 ALA A CA 1
ATOM 721 C C . ALA A 1 90 ? 1.039 5.935 -13.627 1.00 92.94 90 ALA A C 1
ATOM 723 O O . ALA A 1 90 ? 0.318 6.403 -12.747 1.00 92.94 90 ALA A O 1
ATOM 724 N N . ILE A 1 91 ? 0.731 4.791 -14.251 1.00 93.50 91 ILE A N 1
ATOM 725 C CA . ILE A 1 91 ? -0.462 3.998 -13.917 1.00 93.50 91 ILE A CA 1
ATOM 726 C C . ILE A 1 91 ? -0.399 3.522 -12.462 1.00 93.50 91 ILE A C 1
ATOM 728 O O . ILE A 1 91 ? -1.373 3.689 -11.730 1.00 93.50 91 ILE A O 1
ATOM 732 N N . ARG A 1 92 ? 0.738 2.963 -12.028 1.00 93.75 92 ARG A N 1
ATOM 733 C CA . ARG A 1 92 ? 0.936 2.506 -10.641 1.00 93.75 92 ARG A CA 1
ATOM 734 C C . ARG A 1 92 ? 0.708 3.647 -9.647 1.00 93.75 92 ARG A C 1
ATOM 736 O O . ARG A 1 92 ? -0.134 3.510 -8.765 1.00 93.75 92 ARG A O 1
ATOM 743 N N . THR A 1 93 ? 1.369 4.785 -9.856 1.00 95.81 93 THR A N 1
ATOM 744 C CA . THR A 1 93 ? 1.233 6.004 -9.036 1.00 95.81 93 THR A CA 1
ATOM 745 C C . THR A 1 93 ? -0.226 6.450 -8.929 1.00 95.81 93 THR A C 1
ATOM 747 O O . THR A 1 93 ? -0.727 6.692 -7.831 1.00 95.81 93 THR A O 1
ATOM 750 N N . ASN A 1 94 ? -0.937 6.508 -10.058 1.00 97.38 94 ASN A N 1
ATOM 751 C CA . ASN A 1 94 ? -2.328 6.953 -10.094 1.00 97.38 94 ASN A CA 1
ATOM 752 C C . ASN A 1 94 ? -3.271 5.994 -9.359 1.00 97.38 94 ASN A C 1
ATOM 754 O O . ASN A 1 94 ? -4.168 6.459 -8.659 1.00 97.38 94 ASN A O 1
ATOM 758 N N . ILE A 1 95 ? -3.066 4.677 -9.477 1.00 97.12 95 ILE A N 1
ATOM 759 C CA . ILE A 1 95 ? -3.878 3.694 -8.747 1.00 97.12 95 ILE A CA 1
ATOM 760 C C . ILE A 1 95 ? -3.651 3.830 -7.240 1.00 97.12 95 ILE A C 1
ATOM 762 O O . ILE A 1 95 ? -4.627 3.881 -6.493 1.00 97.12 95 ILE A O 1
ATOM 766 N N . ILE A 1 96 ? -2.395 3.926 -6.789 1.00 96.69 96 ILE A N 1
ATOM 767 C CA . ILE A 1 96 ? -2.056 4.068 -5.362 1.00 96.69 96 ILE A CA 1
ATOM 768 C C . ILE A 1 96 ? -2.736 5.320 -4.788 1.00 96.69 96 ILE A C 1
ATOM 770 O O . ILE A 1 96 ? -3.457 5.229 -3.794 1.00 96.69 96 ILE A O 1
ATOM 774 N N . LEU A 1 97 ? -2.581 6.465 -5.461 1.00 97.44 97 LEU A N 1
ATOM 775 C CA . LEU A 1 97 ? -3.140 7.739 -5.011 1.00 97.44 97 LEU A CA 1
ATOM 776 C C . LEU A 1 97 ? -4.674 7.741 -5.006 1.00 97.44 97 LEU A C 1
ATOM 778 O O . LEU A 1 97 ? -5.286 8.180 -4.034 1.00 97.44 97 LEU A O 1
ATOM 782 N N . ALA A 1 98 ? -5.308 7.257 -6.077 1.00 98.06 98 ALA A N 1
ATOM 783 C CA . ALA A 1 98 ? -6.767 7.199 -6.166 1.00 98.06 98 ALA A CA 1
ATOM 784 C C . ALA A 1 98 ? -7.366 6.254 -5.115 1.00 98.06 98 ALA A C 1
ATOM 786 O O . ALA A 1 98 ? -8.396 6.571 -4.515 1.00 98.06 98 ALA A O 1
ATOM 787 N N . THR A 1 99 ? -6.692 5.130 -4.857 1.00 97.88 99 THR A N 1
ATOM 788 C CA . THR A 1 99 ? -7.088 4.176 -3.817 1.00 97.88 99 THR A CA 1
ATOM 789 C C . THR A 1 99 ? -7.031 4.837 -2.447 1.00 97.88 99 THR A C 1
ATOM 791 O O . THR A 1 99 ? -8.033 4.834 -1.744 1.00 97.88 99 THR A O 1
ATOM 794 N N . ALA A 1 100 ? -5.917 5.484 -2.089 1.00 96.06 100 ALA A N 1
ATOM 795 C CA . ALA A 1 100 ? -5.789 6.173 -0.804 1.00 96.06 100 ALA A CA 1
ATOM 796 C C . ALA A 1 100 ? -6.831 7.291 -0.622 1.00 96.06 100 ALA A C 1
ATOM 798 O O . ALA A 1 100 ? -7.449 7.386 0.436 1.00 96.06 100 ALA A O 1
ATOM 799 N N . ARG A 1 101 ? -7.086 8.085 -1.670 1.00 95.50 101 ARG A N 1
ATOM 800 C CA . ARG A 1 101 ? -8.097 9.159 -1.663 1.00 95.50 101 ARG A CA 1
ATOM 801 C C . ARG A 1 101 ? -9.517 8.668 -1.433 1.00 95.50 101 ARG A C 1
ATOM 803 O O . ARG A 1 101 ? -10.302 9.363 -0.803 1.00 95.50 101 ARG A O 1
ATOM 810 N N . THR A 1 102 ? -9.843 7.501 -1.975 1.00 95.31 102 THR A N 1
ATOM 811 C CA . THR A 1 102 ? -11.195 6.935 -1.888 1.00 95.31 102 THR A CA 1
ATOM 812 C C . THR A 1 102 ? -11.373 6.124 -0.609 1.00 95.31 102 THR A C 1
ATOM 814 O O . THR A 1 102 ? -12.431 6.169 0.006 1.00 95.31 102 THR A O 1
ATOM 817 N N . PHE A 1 103 ? -10.335 5.389 -0.205 1.00 95.06 103 PHE A N 1
ATOM 818 C CA . PHE A 1 103 ? -10.365 4.501 0.953 1.00 95.06 103 PHE A CA 1
ATOM 819 C C . PHE A 1 103 ? -10.194 5.240 2.286 1.00 95.06 103 PHE A C 1
ATOM 821 O O . PHE A 1 103 ? -10.632 4.726 3.311 1.00 95.06 103 PHE A O 1
ATOM 828 N N . LEU A 1 104 ? -9.588 6.437 2.271 1.00 92.12 104 LEU A N 1
ATOM 829 C CA . LEU A 1 104 ? -9.356 7.279 3.453 1.00 92.12 104 LEU A CA 1
ATOM 830 C C . LEU A 1 104 ? -8.738 6.475 4.616 1.00 92.12 104 LEU A C 1
ATOM 832 O O . LEU A 1 104 ? -9.387 6.262 5.640 1.00 92.12 104 LEU A O 1
ATOM 836 N N . PRO A 1 105 ? -7.511 5.946 4.447 1.00 93.19 105 PRO A N 1
ATOM 837 C CA . PRO A 1 105 ? -6.909 5.099 5.465 1.00 93.19 105 PRO A CA 1
ATOM 838 C C . PRO A 1 105 ? -6.510 5.896 6.707 1.00 93.19 105 PRO A C 1
ATOM 840 O O . PRO A 1 105 ? -5.869 6.939 6.598 1.00 93.19 105 PRO A O 1
ATOM 843 N N . HIS A 1 106 ? -6.780 5.328 7.880 1.00 91.00 106 HIS A N 1
ATOM 844 C CA . HIS A 1 106 ? -6.259 5.819 9.159 1.00 91.00 106 HIS A CA 1
ATOM 845 C C . HIS A 1 106 ? -4.795 5.401 9.375 1.00 91.00 106 HIS A C 1
ATOM 847 O O . HIS A 1 106 ? -4.050 6.049 10.116 1.00 91.00 106 HIS A O 1
ATOM 853 N N . LEU A 1 107 ? -4.386 4.300 8.731 1.00 91.50 107 LEU A N 1
ATOM 854 C CA . LEU A 1 107 ? -3.018 3.795 8.721 1.00 91.50 107 LEU A CA 1
ATOM 855 C C . LEU A 1 107 ? -2.596 3.415 7.303 1.00 91.50 107 LEU A C 1
ATOM 857 O O . LEU A 1 107 ? -3.251 2.597 6.664 1.00 91.50 107 LEU A O 1
ATOM 861 N N . PHE A 1 108 ? -1.474 3.958 6.829 1.00 93.62 108 PHE A N 1
ATOM 862 C CA . PHE A 1 108 ? -0.826 3.510 5.597 1.00 93.62 108 PHE A CA 1
ATOM 863 C C . PHE A 1 108 ? 0.519 2.837 5.892 1.00 93.62 108 PHE A C 1
ATOM 865 O O . PHE A 1 108 ? 1.431 3.451 6.450 1.00 93.62 108 PHE A O 1
ATOM 872 N N . ILE A 1 109 ? 0.637 1.564 5.514 1.00 91.88 109 ILE A N 1
ATOM 873 C CA . ILE A 1 109 ? 1.829 0.730 5.691 1.00 91.88 109 ILE A CA 1
ATOM 874 C C . ILE A 1 109 ? 2.491 0.517 4.336 1.00 91.88 109 ILE A C 1
ATOM 876 O O . ILE A 1 109 ? 1.873 -0.006 3.414 1.00 91.88 109 ILE A O 1
ATOM 880 N N . VAL A 1 110 ? 3.767 0.862 4.221 1.00 89.38 110 VAL A N 1
ATOM 881 C CA . VAL A 1 110 ? 4.572 0.624 3.018 1.00 89.38 110 VAL A CA 1
ATOM 882 C C . VAL A 1 110 ? 5.639 -0.415 3.361 1.00 89.38 110 VAL A C 1
ATOM 884 O O . VAL A 1 110 ? 6.555 -0.122 4.133 1.00 89.38 110 VAL A O 1
ATOM 887 N N . ASP A 1 111 ? 5.513 -1.626 2.812 1.00 81.44 111 ASP A N 1
ATOM 888 C CA . ASP A 1 111 ? 6.454 -2.728 3.052 1.00 81.44 111 ASP A CA 1
ATOM 889 C C . ASP A 1 111 ? 7.735 -2.551 2.212 1.00 81.44 111 ASP A C 1
ATOM 891 O O . ASP A 1 111 ? 7.702 -2.271 1.003 1.00 81.44 111 ASP A O 1
ATOM 895 N N . LYS A 1 112 ? 8.882 -2.737 2.869 1.00 73.19 112 LYS A N 1
ATOM 896 C CA . LYS A 1 112 ? 10.265 -2.716 2.370 1.00 73.19 112 LYS A CA 1
ATOM 897 C C . LYS A 1 112 ? 10.819 -1.372 1.890 1.00 73.19 112 LYS A C 1
ATOM 899 O O . LYS A 1 112 ? 11.852 -0.940 2.392 1.00 73.19 112 LYS A O 1
ATOM 904 N N . GLU A 1 113 ? 10.166 -0.721 0.932 1.00 81.50 113 GLU A N 1
ATOM 905 C CA . GLU A 1 113 ? 10.665 0.500 0.277 1.00 81.50 113 GLU A CA 1
ATOM 906 C C . GLU A 1 113 ? 9.742 1.686 0.590 1.00 81.50 113 GLU A C 1
ATOM 908 O O . GLU A 1 113 ? 8.713 1.825 -0.070 1.00 81.50 113 GLU A O 1
ATOM 913 N N . PRO A 1 114 ? 10.079 2.578 1.546 1.00 82.12 114 PRO A N 1
ATOM 914 C CA . PRO A 1 114 ? 9.182 3.626 2.057 1.00 82.12 114 PRO A CA 1
ATOM 915 C C . PRO A 1 114 ? 8.616 4.607 1.027 1.00 82.12 114 PRO A C 1
ATOM 917 O O . PRO A 1 114 ? 7.665 5.321 1.328 1.00 82.12 114 PRO A O 1
ATOM 920 N N . LEU A 1 115 ? 9.234 4.709 -0.151 1.00 86.94 115 LEU A N 1
ATOM 921 C CA . LEU A 1 115 ? 8.770 5.557 -1.253 1.00 86.94 115 LEU A CA 1
ATOM 922 C C . LEU A 1 115 ? 8.193 4.736 -2.418 1.00 86.94 115 LEU A C 1
ATOM 924 O O . LEU A 1 115 ? 7.752 5.303 -3.415 1.00 86.94 115 LEU A O 1
ATOM 928 N N . GLY A 1 116 ? 8.173 3.411 -2.300 1.00 85.50 116 GLY A N 1
ATOM 929 C CA . GLY A 1 116 ? 7.819 2.491 -3.369 1.00 85.50 116 GLY A CA 1
ATOM 930 C C . GLY A 1 116 ? 8.841 2.458 -4.503 1.00 85.50 116 GLY A C 1
ATOM 931 O O . GLY A 1 116 ? 9.917 3.061 -4.446 1.00 85.50 116 GLY A O 1
ATOM 932 N N . LEU A 1 117 ? 8.486 1.740 -5.568 1.00 85.31 117 LEU A N 1
ATOM 933 C CA . LEU A 1 117 ? 9.327 1.621 -6.752 1.00 85.31 117 LEU A CA 1
ATOM 934 C C . LEU A 1 117 ? 9.464 2.992 -7.425 1.00 85.31 117 LEU A C 1
ATOM 936 O O . LEU A 1 117 ? 8.466 3.623 -7.756 1.00 85.31 117 LEU A O 1
ATOM 940 N N . LYS A 1 118 ? 10.702 3.468 -7.612 1.00 87.94 118 LYS A N 1
ATOM 941 C CA . LYS A 1 118 ? 10.993 4.767 -8.254 1.00 87.94 118 LYS A CA 1
ATOM 942 C C . LYS A 1 118 ? 10.128 5.922 -7.699 1.00 87.94 118 LYS A C 1
ATOM 944 O O . LYS A 1 118 ? 9.768 6.836 -8.432 1.00 87.94 118 LYS A O 1
ATOM 949 N N . ARG A 1 119 ? 9.856 5.907 -6.384 1.00 91.38 119 ARG A N 1
ATOM 950 C CA . ARG A 1 119 ? 9.107 6.945 -5.646 1.00 91.38 119 ARG A CA 1
ATOM 951 C C . ARG A 1 119 ? 7.607 7.041 -5.971 1.00 91.38 119 ARG A C 1
ATOM 953 O O . ARG A 1 119 ? 6.994 8.051 -5.641 1.00 91.38 119 ARG A O 1
ATOM 960 N N . GLU A 1 120 ? 6.997 6.017 -6.562 1.00 93.06 120 GLU A N 1
ATOM 961 C CA . GLU A 1 120 ? 5.573 6.035 -6.950 1.00 93.06 120 GLU A CA 1
ATOM 962 C C . GLU A 1 120 ? 4.581 6.228 -5.788 1.00 93.06 120 GLU A C 1
ATOM 964 O O . GLU A 1 120 ? 3.445 6.641 -6.006 1.00 93.06 120 GLU A O 1
ATOM 969 N N . VAL A 1 121 ? 4.997 5.962 -4.545 1.00 94.44 121 VAL A N 1
ATOM 970 C CA . VAL A 1 121 ? 4.152 6.162 -3.357 1.00 94.44 121 VAL A CA 1
ATOM 971 C C . VAL A 1 121 ? 4.215 7.611 -2.862 1.00 94.44 121 VAL A C 1
ATOM 973 O O . VAL A 1 121 ? 3.294 8.068 -2.188 1.00 94.44 121 VAL A O 1
ATOM 976 N N . LEU A 1 122 ? 5.259 8.368 -3.221 1.00 93.50 122 LEU A N 1
ATOM 977 C CA . LEU A 1 122 ? 5.499 9.721 -2.711 1.00 93.50 122 LEU A CA 1
ATOM 978 C C . LEU A 1 122 ? 4.293 10.668 -2.858 1.00 93.50 122 LEU A C 1
ATOM 980 O O . LEU A 1 122 ? 3.942 11.270 -1.845 1.00 93.50 122 LEU A O 1
ATOM 984 N N . PRO A 1 123 ? 3.602 10.757 -4.015 1.00 95.38 123 PRO A N 1
ATOM 985 C CA . PRO A 1 123 ? 2.444 11.647 -4.145 1.00 95.38 123 PRO A CA 1
ATOM 986 C C . PRO A 1 123 ? 1.307 11.298 -3.176 1.00 95.38 123 PRO A C 1
ATOM 988 O O . PRO A 1 123 ? 0.563 12.166 -2.730 1.00 95.38 123 PRO A O 1
ATOM 991 N N . THR A 1 124 ? 1.183 10.017 -2.820 1.00 95.31 124 THR A N 1
ATOM 992 C CA . THR A 1 124 ? 0.205 9.554 -1.827 1.00 95.31 124 THR A CA 1
ATOM 993 C C . THR A 1 124 ? 0.610 9.976 -0.420 1.00 95.31 124 THR A C 1
ATOM 995 O O . THR A 1 124 ? -0.242 10.397 0.356 1.00 95.31 124 THR A O 1
ATOM 998 N N . LEU A 1 125 ? 1.906 9.921 -0.098 1.00 92.12 125 LEU A N 1
ATOM 999 C CA . LEU A 1 125 ? 2.424 10.387 1.193 1.00 92.12 125 LEU A CA 1
ATOM 1000 C C . LEU A 1 125 ? 2.226 11.892 1.378 1.00 92.12 125 LEU A C 1
ATOM 1002 O O . LEU A 1 125 ? 1.848 12.335 2.461 1.00 92.12 125 LEU A O 1
ATOM 1006 N N . GLU A 1 126 ? 2.496 12.664 0.327 1.00 92.69 126 GLU A N 1
ATOM 1007 C CA . GLU A 1 126 ? 2.292 14.114 0.305 1.00 92.69 126 GLU A CA 1
ATOM 1008 C C . GLU A 1 126 ? 0.811 14.441 0.513 1.00 92.69 126 GLU A C 1
ATOM 1010 O O . GLU A 1 126 ? 0.474 15.191 1.428 1.00 92.69 126 GLU A O 1
ATOM 1015 N N . TRP A 1 127 ? -0.076 13.774 -0.231 1.00 94.00 127 TRP A N 1
ATOM 1016 C CA . TRP A 1 127 ? -1.518 13.958 -0.090 1.00 94.00 127 TRP A CA 1
ATOM 1017 C C . TRP A 1 127 ? -2.049 13.588 1.307 1.00 94.00 127 TRP A C 1
ATOM 1019 O O . TRP A 1 127 ? -2.855 14.336 1.859 1.00 94.00 127 TRP A O 1
ATOM 1029 N N . LEU A 1 128 ? -1.602 12.475 1.904 1.00 90.69 128 LEU A N 1
ATOM 1030 C CA . LEU A 1 128 ? -2.013 12.073 3.260 1.00 90.69 128 LEU A CA 1
ATOM 1031 C C . LEU A 1 128 ? -1.603 13.121 4.302 1.00 90.69 128 LEU A C 1
ATOM 1033 O O . LEU A 1 128 ? -2.403 13.501 5.155 1.00 90.69 128 LEU A O 1
ATOM 1037 N N . LYS A 1 129 ? -0.376 13.642 4.192 1.00 87.50 129 LYS A N 1
ATOM 1038 C CA . LYS A 1 129 ? 0.133 14.686 5.088 1.00 87.50 129 LYS A CA 1
ATOM 1039 C C . LYS A 1 129 ? -0.657 15.992 4.966 1.00 87.50 129 LYS A C 1
ATOM 1041 O O . LYS A 1 129 ? -0.900 16.651 5.973 1.00 87.50 129 LYS A O 1
ATOM 1046 N N . GLU A 1 130 ? -1.024 16.381 3.750 1.00 88.31 130 GLU A N 1
ATOM 1047 C CA . GLU A 1 130 ? -1.827 17.585 3.499 1.00 88.31 130 GLU A CA 1
ATOM 1048 C C . GLU A 1 130 ? -3.269 17.428 3.991 1.00 88.31 130 GLU A C 1
ATOM 1050 O O . GLU A 1 130 ? -3.836 18.364 4.550 1.00 88.31 130 GLU A O 1
ATOM 1055 N N . SER A 1 131 ? -3.847 16.241 3.804 1.00 84.00 131 SER A N 1
ATOM 1056 C CA . SER A 1 131 ? -5.245 15.954 4.146 1.00 84.00 131 SER A CA 1
ATOM 1057 C C . SER A 1 131 ? -5.456 15.768 5.647 1.00 84.00 131 SER A C 1
ATOM 1059 O O . SER A 1 131 ? -6.540 16.053 6.149 1.00 84.00 131 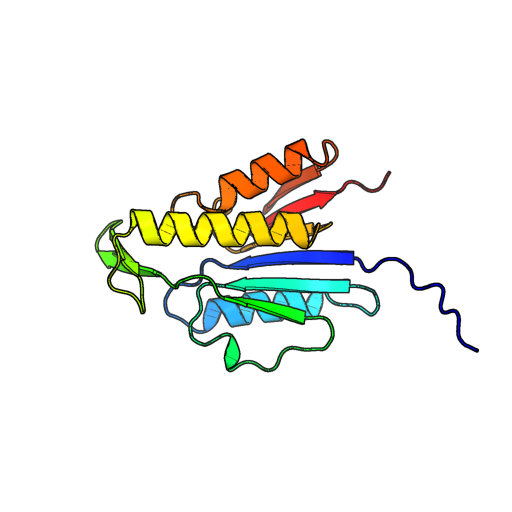SER A O 1
ATOM 1061 N N . ASN A 1 132 ? -4.421 15.335 6.371 1.00 77.62 132 ASN A N 1
ATOM 1062 C CA . ASN A 1 132 ? -4.430 15.271 7.824 1.00 77.62 132 ASN A CA 1
ATOM 1063 C C . ASN A 1 132 ? -3.067 15.719 8.395 1.00 77.62 132 ASN A C 1
ATOM 1065 O O . ASN A 1 132 ? -2.139 14.912 8.485 1.00 77.62 132 ASN A O 1
ATOM 1069 N N . PRO A 1 133 ? -2.929 16.983 8.843 1.00 67.69 133 PRO A N 1
ATOM 1070 C CA . PRO A 1 133 ? -1.674 17.510 9.390 1.00 67.69 133 PRO A CA 1
ATOM 1071 C C . PRO A 1 133 ? -1.164 16.780 10.640 1.00 67.69 133 PRO A C 1
ATOM 1073 O O . PRO A 1 133 ? 0.004 16.921 10.998 1.00 67.69 133 PRO A O 1
ATOM 1076 N N . SER A 1 134 ? -2.031 16.008 11.303 1.00 68.94 134 SER A N 1
ATOM 1077 C CA . SER A 1 134 ? -1.701 15.207 12.485 1.00 68.94 134 SER A CA 1
ATOM 1078 C C . SER A 1 134 ? -1.052 13.853 12.145 1.00 68.94 134 SER A C 1
ATOM 1080 O O . SER A 1 134 ? -0.645 13.100 13.031 1.00 68.94 134 SER A O 1
ATOM 1082 N N . THR A 1 135 ? -0.911 13.560 10.850 1.00 72.31 135 THR A N 1
ATOM 1083 C CA . THR A 1 135 ? -0.264 12.360 10.325 1.00 72.31 135 THR A CA 1
ATOM 1084 C C . THR A 1 135 ? 1.176 12.227 10.829 1.00 72.31 135 THR A C 1
ATOM 1086 O O . THR A 1 135 ? 2.041 13.057 10.534 1.00 72.31 135 THR A O 1
ATOM 1089 N N . GLN A 1 136 ? 1.466 11.134 11.531 1.00 70.62 136 GLN A N 1
ATOM 1090 C CA . GLN A 1 136 ? 2.811 10.778 11.977 1.00 70.62 136 GLN A CA 1
ATOM 1091 C C . GLN A 1 136 ? 3.423 9.754 11.029 1.00 70.62 136 GLN A C 1
ATOM 1093 O O . GLN A 1 136 ? 2.816 8.729 10.740 1.00 70.62 136 GLN A O 1
ATOM 1098 N N . ARG A 1 137 ? 4.649 10.015 10.565 1.00 70.25 137 ARG A N 1
ATOM 1099 C CA . ARG A 1 137 ? 5.431 9.073 9.758 1.00 70.25 137 ARG A CA 1
ATOM 1100 C C . ARG A 1 137 ? 6.508 8.428 10.620 1.00 70.25 137 ARG A C 1
ATOM 1102 O O . ARG A 1 137 ? 7.414 9.117 11.083 1.00 70.25 137 ARG A O 1
ATOM 1109 N N . GLN A 1 138 ? 6.463 7.110 10.748 1.00 72.44 138 GLN A N 1
ATOM 1110 C CA . GLN A 1 138 ? 7.493 6.312 11.401 1.00 72.44 138 GLN A CA 1
ATOM 1111 C C . GLN A 1 138 ? 8.160 5.395 10.374 1.00 72.44 138 GLN A C 1
ATOM 1113 O O . GLN A 1 138 ? 7.503 4.591 9.721 1.00 72.44 138 GLN A O 1
ATOM 1118 N N . ILE A 1 139 ? 9.478 5.514 10.219 1.00 64.75 139 ILE A N 1
ATOM 1119 C CA . ILE A 1 139 ? 10.264 4.605 9.379 1.00 64.75 139 ILE A CA 1
ATOM 1120 C C . ILE A 1 139 ? 10.912 3.581 10.308 1.00 64.75 139 ILE A C 1
ATOM 1122 O O . ILE A 1 139 ? 11.815 3.912 11.073 1.00 64.75 139 ILE A O 1
ATOM 1126 N N . LEU A 1 140 ? 10.422 2.351 10.254 1.00 55.75 140 LEU A N 1
ATOM 1127 C CA . LEU A 1 140 ? 11.043 1.181 10.858 1.00 55.75 140 LEU A CA 1
ATOM 1128 C C . LEU A 1 140 ? 12.003 0.550 9.834 1.00 55.75 140 LEU A C 1
ATOM 1130 O O . LEU A 1 140 ? 11.812 0.722 8.624 1.00 55.75 140 LEU A O 1
ATOM 1134 N N . PRO A 1 141 ? 13.044 -0.181 10.270 1.00 46.78 141 PRO A N 1
ATOM 1135 C CA . PRO A 1 141 ? 13.842 -0.980 9.346 1.00 46.78 141 PRO A CA 1
ATOM 1136 C C . PRO A 1 141 ? 12.905 -1.916 8.565 1.00 46.78 141 PRO A C 1
ATOM 1138 O O . PRO A 1 141 ? 12.192 -2.717 9.159 1.00 46.78 141 PRO A O 1
ATOM 1141 N N . GLU A 1 142 ? 12.886 -1.759 7.238 1.00 49.06 142 GLU A N 1
ATOM 1142 C CA . GLU A 1 142 ? 12.021 -2.468 6.277 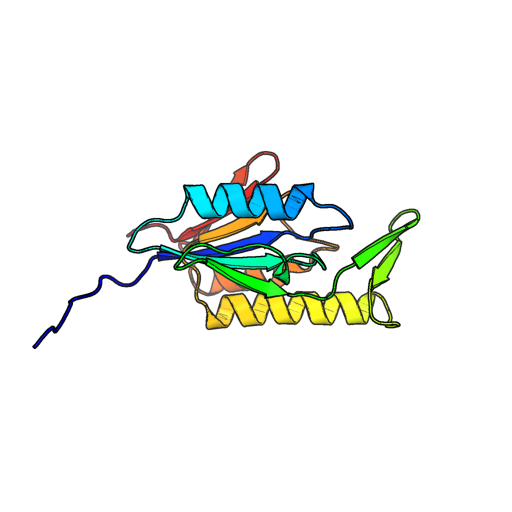1.00 49.06 142 GLU A CA 1
ATOM 1143 C C . GLU A 1 142 ? 10.524 -2.099 6.235 1.00 49.06 142 GLU A C 1
ATOM 1145 O O . GLU A 1 142 ? 9.814 -2.695 5.434 1.00 49.06 142 GLU A O 1
ATOM 1150 N N . VAL A 1 143 ? 9.998 -1.156 7.026 1.00 54.09 143 VAL A N 1
ATOM 1151 C CA . VAL A 1 143 ? 8.563 -0.782 6.972 1.00 54.09 143 VAL A CA 1
ATOM 1152 C C . VAL A 1 143 ? 8.378 0.706 7.259 1.00 54.09 143 VAL A C 1
ATOM 1154 O O . VAL A 1 143 ? 8.896 1.219 8.244 1.00 54.09 143 VAL A O 1
ATOM 1157 N N . CYS A 1 144 ? 7.595 1.419 6.449 1.00 57.56 144 CYS A N 1
ATOM 1158 C CA . CYS A 1 144 ? 7.147 2.773 6.789 1.00 57.56 144 CYS A CA 1
ATOM 1159 C C . CYS A 1 144 ? 5.686 2.738 7.240 1.00 57.56 144 CYS A C 1
ATOM 1161 O O . CYS A 1 144 ? 4.825 2.295 6.483 1.00 57.56 144 CYS A O 1
ATOM 1163 N N . LEU A 1 145 ? 5.418 3.225 8.450 1.00 63.66 145 LEU A N 1
ATOM 1164 C CA . LEU A 1 145 ? 4.085 3.380 9.022 1.00 63.66 145 LEU A CA 1
ATOM 1165 C C . LEU A 1 145 ? 3.682 4.847 9.001 1.00 63.66 145 LEU A C 1
ATOM 1167 O O . LEU A 1 145 ? 4.494 5.734 9.282 1.00 63.66 145 LEU A O 1
ATOM 1171 N N . ILE A 1 146 ? 2.426 5.096 8.659 1.00 68.38 146 ILE A N 1
ATOM 1172 C CA . ILE A 1 146 ? 1.842 6.428 8.643 1.00 68.38 146 ILE A CA 1
ATOM 1173 C C . ILE A 1 146 ? 0.497 6.362 9.341 1.00 68.38 146 ILE A C 1
ATOM 1175 O O . ILE A 1 146 ? -0.415 5.742 8.811 1.00 68.38 146 ILE A O 1
ATOM 1179 N N . THR A 1 147 ? 0.392 6.968 10.519 1.00 65.12 147 THR A N 1
ATOM 1180 C CA . THR A 1 147 ? -0.799 6.912 11.379 1.00 65.12 147 THR A CA 1
ATOM 1181 C C . THR A 1 147 ? -1.410 8.294 11.537 1.00 65.12 147 THR A C 1
ATOM 1183 O O . THR A 1 147 ? -0.674 9.268 11.718 1.00 65.12 147 THR A O 1
ATOM 1186 N N . GLU A 1 148 ? -2.732 8.385 11.601 1.00 53.66 148 GLU A N 1
ATOM 1187 C CA . GLU A 1 148 ? -3.385 9.546 12.210 1.00 53.66 148 GLU A CA 1
ATOM 1188 C C . GLU A 1 148 ? -3.123 9.557 13.724 1.00 53.66 148 GLU A C 1
ATOM 1190 O O . GLU A 1 148 ? -3.245 8.524 14.390 1.00 53.66 148 GLU A O 1
ATOM 1195 N N . SER A 1 149 ? -2.746 10.704 14.297 1.00 42.78 149 SER A N 1
ATOM 1196 C CA . SER A 1 149 ? -2.701 10.812 15.756 1.00 42.78 149 SER A CA 1
ATOM 1197 C C . SER A 1 149 ? -4.127 10.875 16.293 1.00 42.78 149 SER A C 1
ATOM 1199 O O . SER A 1 149 ? -4.905 11.729 15.865 1.00 42.78 149 SER A O 1
ATOM 1201 N N . LYS A 1 150 ? -4.469 10.004 17.246 1.00 38.41 150 LYS A N 1
ATOM 1202 C CA . LYS A 1 150 ? -5.738 10.116 17.970 1.00 38.41 150 LYS A CA 1
ATOM 1203 C C . LYS A 1 150 ? -5.757 11.464 18.721 1.00 38.41 150 LYS A C 1
ATOM 1205 O O . LYS A 1 150 ? -4.734 11.776 19.337 1.00 38.41 150 LYS A O 1
ATOM 1210 N N . PRO A 1 151 ? -6.838 12.263 18.629 1.00 38.66 151 PRO A N 1
ATOM 1211 C CA . PRO A 1 151 ? -6.957 13.514 19.376 1.00 38.66 151 PRO A CA 1
ATOM 1212 C C . PRO A 1 151 ? -6.923 13.291 20.892 1.00 38.66 151 PRO A C 1
ATOM 1214 O O . PRO A 1 151 ? -7.324 12.190 21.344 1.00 38.66 151 PRO A O 1
#

Foldseek 3Di:
DDPDPQDQAAEEEEEDLDDPDDPGLVVVLVVVVVPDDPRYAYEYEYCYPCNVVDDHDPNYYYDHAFHWYDPDDLDIDGPPDHDDPVVSLVRSLVVLQVCCVVRVHQKYKYFQDQLHRVNSCVVNVVVNCVVAVQWDWDDDHGMIMIHRDDD

Mean predicted aligned error: 7.98 Å

Sequence (151 aa):
MHTQNESPAYNILMYSHDTYGLDHIRRTMAIANHLRDADTNVLILTGSPIAGRFQFPEHVDFVRIPGMIKMTNDDYQSLSIRIEQEKALAIRTNIILATARTFLPHLFIVDKEPLGLKREVLPTLEWLKESNPSTQRQILPEVCLITESKP